Protein AF-W2Z1P4-F1 (afdb_monomer_lite)

Organism: NCBI:txid1317064

InterPro domains:
  IPR003656 Zinc finger, BED-type [PF02892] (1-25)

Structure (mmCIF, N/CA/C/O backbone):
data_AF-W2Z1P4-F1
#
_entry.id   AF-W2Z1P4-F1
#
loop_
_atom_site.group_PDB
_atom_site.id
_atom_site.type_symbol
_atom_site.label_atom_id
_atom_site.label_alt_id
_atom_site.label_comp_id
_atom_site.label_asym_id
_atom_site.label_entity_id
_atom_site.label_seq_id
_atom_site.pdbx_PDB_ins_code
_atom_site.Cartn_x
_atom_site.Cartn_y
_atom_site.Cartn_z
_atom_site.occupancy
_atom_site.B_iso_or_equiv
_atom_site.auth_seq_id
_atom_site.auth_comp_id
_atom_site.auth_asym_id
_atom_site.auth_atom_id
_atom_site.pdbx_PDB_model_num
ATOM 1 N N . CYS A 1 1 ? -22.834 -16.367 19.570 1.00 69.62 1 CYS A N 1
ATOM 2 C CA . CYS A 1 1 ? -21.586 -16.299 20.352 1.00 69.62 1 CYS A CA 1
ATOM 3 C C . CYS A 1 1 ? -21.758 -17.223 21.540 1.00 69.62 1 CYS A C 1
ATOM 5 O O . CYS A 1 1 ? -22.717 -17.028 22.273 1.00 69.62 1 CYS A O 1
ATOM 7 N N . THR A 1 2 ? -20.900 -18.232 21.688 1.00 70.00 2 THR A N 1
ATOM 8 C CA . THR A 1 2 ? -20.949 -19.210 22.794 1.00 70.00 2 THR A CA 1
ATOM 9 C C . THR A 1 2 ? -20.542 -18.611 24.139 1.00 70.00 2 THR A C 1
ATOM 11 O O . THR A 1 2 ? -20.887 -19.161 25.170 1.00 70.00 2 THR A O 1
ATOM 14 N N . THR A 1 3 ? -19.850 -17.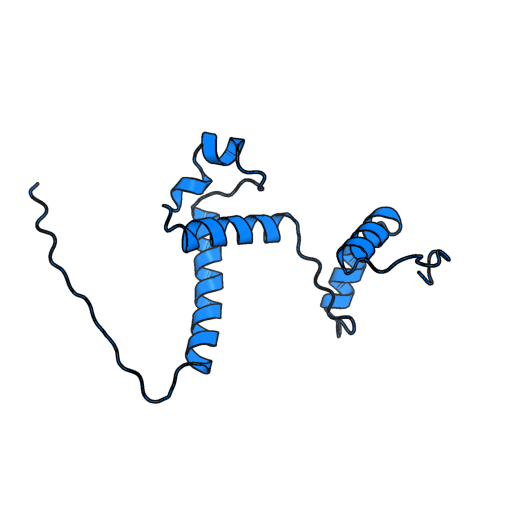472 24.132 1.00 73.94 3 THR A N 1
ATOM 15 C CA . THR A 1 3 ? -19.464 -16.724 25.339 1.00 73.94 3 THR A CA 1
ATOM 16 C C . THR A 1 3 ? -20.519 -15.702 25.771 1.00 73.94 3 THR A C 1
ATOM 18 O O . THR A 1 3 ? -20.538 -15.267 26.912 1.00 73.94 3 THR A O 1
ATOM 21 N N . CYS A 1 4 ? -21.387 -15.283 24.847 1.00 77.44 4 CYS A N 1
ATOM 22 C CA . CYS A 1 4 ? -22.295 -14.152 25.031 1.00 77.44 4 CYS A CA 1
ATOM 23 C C . CYS A 1 4 ? -23.771 -14.568 25.087 1.00 77.44 4 CYS A C 1
ATOM 25 O O . CYS A 1 4 ? -24.627 -13.687 25.138 1.00 77.44 4 CYS A O 1
ATOM 27 N N . ASP A 1 5 ? -24.072 -15.857 24.875 1.00 69.06 5 ASP A N 1
ATOM 28 C CA . ASP A 1 5 ? -25.405 -16.459 24.670 1.00 69.06 5 ASP A CA 1
ATOM 29 C C . ASP A 1 5 ? -26.324 -15.769 23.640 1.00 69.06 5 ASP A C 1
ATOM 31 O O . ASP A 1 5 ? -27.481 -16.137 23.432 1.00 69.06 5 ASP A O 1
ATOM 35 N N . LYS A 1 6 ? -25.802 -14.790 22.895 1.00 66.50 6 LYS A N 1
ATOM 36 C CA . LYS A 1 6 ? -26.515 -14.111 21.814 1.00 66.50 6 LYS A CA 1
ATOM 37 C C . LYS A 1 6 ? -26.526 -15.002 20.574 1.00 66.50 6 LYS A C 1
ATOM 39 O O . LYS A 1 6 ? -25.488 -15.217 19.929 1.00 66.50 6 LYS A O 1
ATOM 44 N N . GLN A 1 7 ? -27.719 -15.479 20.215 1.00 63.22 7 GLN A N 1
ATOM 45 C CA . GLN A 1 7 ? -27.993 -16.076 18.910 1.00 63.22 7 GLN A CA 1
ATOM 46 C C . GLN A 1 7 ? -27.948 -15.001 17.821 1.00 63.22 7 GLN A C 1
ATOM 48 O O . GLN A 1 7 ? -28.647 -13.987 17.866 1.00 63.22 7 GLN A O 1
ATOM 53 N N . TYR A 1 8 ? -27.098 -15.234 16.830 1.00 62.00 8 TYR A N 1
ATOM 54 C CA . TYR A 1 8 ? -26.894 -14.333 15.708 1.00 62.00 8 TYR A CA 1
ATOM 55 C C . TYR A 1 8 ? -28.064 -14.455 14.717 1.00 62.00 8 TYR A C 1
ATOM 57 O O . TYR A 1 8 ? -28.347 -15.549 14.238 1.00 62.00 8 TYR A O 1
ATOM 65 N N . LYS A 1 9 ? -28.769 -13.349 14.425 1.00 61.69 9 LYS A N 1
ATOM 66 C CA . LYS A 1 9 ? -30.075 -13.384 13.731 1.00 61.69 9 LYS A CA 1
ATOM 67 C C . LYS A 1 9 ? -30.075 -13.097 12.219 1.00 61.69 9 LYS A C 1
ATOM 69 O O . LYS A 1 9 ? -31.149 -13.192 11.634 1.00 61.69 9 LYS A O 1
ATOM 74 N N . LYS A 1 10 ? -28.961 -12.762 11.545 1.00 57.75 10 LYS A N 1
ATOM 75 C CA . LYS A 1 10 ? -28.963 -12.607 10.064 1.00 57.75 10 LYS A CA 1
ATOM 76 C C . LYS A 1 10 ? -27.578 -12.457 9.424 1.00 57.75 10 LYS A C 1
ATOM 78 O O . LYS A 1 10 ? -26.701 -11.798 9.973 1.00 57.75 10 LYS A O 1
ATOM 83 N N . GLY A 1 11 ? -27.411 -13.029 8.230 1.00 55.59 11 GLY A N 1
ATOM 84 C CA . GLY A 1 11 ? -26.148 -13.135 7.492 1.00 55.59 11 GLY A CA 1
ATOM 85 C C . GLY A 1 11 ? -25.717 -11.893 6.709 1.00 55.59 11 GLY A C 1
ATOM 86 O O . GLY A 1 11 ? -25.899 -11.852 5.502 1.00 55.59 11 GLY A O 1
ATOM 87 N N . ASN A 1 12 ? -25.039 -10.951 7.372 1.00 51.22 12 ASN A N 1
ATOM 88 C CA . ASN A 1 12 ? -24.187 -9.954 6.704 1.00 51.22 12 ASN A CA 1
ATOM 89 C C . ASN A 1 12 ? -22.716 -10.102 7.162 1.00 51.22 12 ASN A C 1
ATOM 91 O O . ASN A 1 12 ? -22.235 -9.313 7.966 1.00 51.22 12 ASN A O 1
ATOM 95 N N . GLY A 1 13 ? -22.019 -11.130 6.665 1.00 63.62 13 GLY A N 1
ATOM 96 C CA . GLY A 1 13 ? -20.547 -11.219 6.548 1.00 63.62 13 GLY A CA 1
ATOM 97 C C . GLY A 1 13 ? -19.622 -10.882 7.744 1.00 63.62 13 GLY A C 1
ATOM 98 O O . GLY A 1 13 ? -20.023 -10.785 8.903 1.00 63.62 13 GLY A O 1
ATOM 99 N N . TYR A 1 14 ? -18.330 -10.716 7.417 1.00 63.06 14 TYR A N 1
ATOM 100 C CA . TYR A 1 14 ? -17.186 -10.470 8.322 1.00 63.06 14 TYR A CA 1
ATOM 101 C C . TYR A 1 14 ? -17.313 -9.175 9.149 1.00 63.06 14 TYR A C 1
ATOM 103 O O . TYR A 1 14 ? -16.913 -9.120 10.311 1.00 63.06 14 TYR A O 1
ATOM 111 N N . THR A 1 15 ? -17.935 -8.137 8.585 1.00 67.00 15 THR A N 1
ATOM 112 C CA . THR A 1 15 ? -18.112 -6.827 9.236 1.00 67.00 15 THR A CA 1
ATOM 113 C C . THR A 1 15 ? -18.979 -6.911 10.490 1.00 67.00 15 THR A C 1
ATOM 115 O O . THR A 1 15 ? -18.704 -6.247 11.490 1.00 67.00 15 THR A O 1
ATOM 118 N N . ASN A 1 16 ? -20.009 -7.758 10.475 1.00 72.81 16 ASN A N 1
ATOM 119 C CA . ASN A 1 16 ? -20.862 -7.950 11.640 1.00 72.81 16 ASN A CA 1
ATOM 120 C C . ASN A 1 16 ? -20.169 -8.733 12.755 1.00 72.81 16 ASN A C 1
ATOM 122 O O . ASN A 1 16 ? -20.438 -8.466 13.926 1.00 72.81 16 ASN A O 1
ATOM 126 N N . LEU A 1 17 ? -19.272 -9.663 12.407 1.00 76.12 17 LEU A N 1
ATOM 127 C CA . LEU A 1 17 ? -18.451 -10.368 13.388 1.00 76.12 17 LEU A CA 1
ATOM 128 C C . LEU A 1 17 ? -17.522 -9.380 14.106 1.00 76.12 17 LEU A C 1
ATOM 130 O O . LEU A 1 17 ? -17.562 -9.305 15.328 1.00 76.12 17 LEU A O 1
ATOM 134 N N . LEU A 1 18 ? -16.770 -8.555 13.368 1.00 78.12 18 LEU A N 1
ATOM 135 C CA . LEU A 1 18 ? -15.894 -7.538 13.969 1.00 78.12 18 LEU A CA 1
ATOM 136 C C . LEU A 1 18 ? -16.664 -6.519 14.819 1.00 78.12 18 LEU A C 1
ATOM 138 O O . LEU A 1 18 ? -16.223 -6.168 15.910 1.00 78.12 18 LEU A O 1
ATOM 142 N N . ASN A 1 19 ? -17.834 -6.067 14.358 1.00 79.94 19 ASN A N 1
ATOM 143 C CA . ASN A 1 19 ? -18.681 -5.163 15.140 1.00 79.94 19 ASN A CA 1
ATOM 144 C C . ASN A 1 19 ? -19.220 -5.818 16.417 1.00 79.94 19 ASN A C 1
ATOM 146 O O . ASN A 1 19 ? -19.385 -5.141 17.430 1.00 79.94 19 ASN A O 1
ATOM 150 N N . HIS A 1 20 ? -19.520 -7.116 16.378 1.00 82.38 20 HIS A N 1
ATOM 151 C CA . HIS A 1 20 ? -19.922 -7.861 17.563 1.00 82.38 20 HIS A CA 1
ATOM 152 C C . HIS A 1 20 ? -18.764 -7.984 18.556 1.00 82.38 20 HIS A C 1
ATOM 154 O O . HIS A 1 20 ? -18.966 -7.651 19.724 1.00 82.38 20 HIS A O 1
ATOM 160 N N . LEU A 1 21 ? -17.579 -8.382 18.081 1.00 81.81 21 LEU A N 1
ATOM 161 C CA . LEU A 1 21 ? -16.370 -8.502 18.894 1.00 81.81 21 LEU A CA 1
ATOM 162 C C . LEU A 1 21 ? -16.049 -7.173 19.587 1.00 81.81 21 LEU A C 1
ATOM 164 O O . LEU A 1 21 ? -16.098 -7.114 20.807 1.00 81.81 21 LEU A O 1
ATOM 168 N N . ARG A 1 22 ? -15.938 -6.072 18.832 1.00 81.62 22 ARG A N 1
ATOM 169 C CA . ARG A 1 22 ? -15.686 -4.722 19.379 1.00 81.62 22 ARG A CA 1
ATOM 170 C C . ARG A 1 22 ? -16.663 -4.265 20.459 1.00 81.62 22 ARG A C 1
ATOM 172 O O . ARG A 1 22 ? -16.314 -3.433 21.282 1.00 81.62 22 ARG A O 1
ATOM 179 N N . ARG A 1 23 ? -17.918 -4.718 20.404 1.00 83.00 23 ARG A N 1
ATOM 180 C CA . ARG A 1 23 ? -18.975 -4.275 21.329 1.00 83.00 23 ARG A CA 1
ATOM 181 C C . ARG A 1 23 ? -19.134 -5.166 22.552 1.00 83.00 23 ARG A C 1
ATOM 183 O O . ARG A 1 23 ? -19.772 -4.735 23.503 1.00 83.00 23 ARG A O 1
ATOM 190 N N . ASN A 1 24 ? -18.709 -6.425 22.477 1.00 84.00 24 ASN A N 1
ATOM 191 C CA . ASN A 1 24 ? -19.020 -7.428 23.503 1.00 84.00 24 ASN A CA 1
ATOM 192 C C . ASN A 1 24 ? -17.764 -8.098 24.082 1.00 84.00 24 ASN A C 1
ATOM 194 O O . ASN A 1 24 ? -17.897 -8.847 25.040 1.00 84.00 24 AS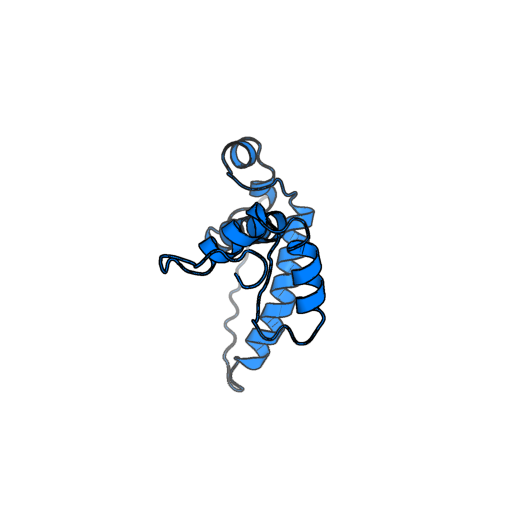N A O 1
ATOM 198 N N . HIS A 1 25 ? -16.582 -7.839 23.518 1.00 83.62 25 HIS A N 1
ATOM 199 C CA . HIS A 1 25 ? -15.305 -8.407 23.939 1.00 83.62 25 HIS A CA 1
ATOM 200 C C . HIS A 1 25 ? -14.241 -7.300 23.914 1.00 83.62 25 HIS A C 1
ATOM 202 O O . HIS A 1 25 ? -13.809 -6.902 22.834 1.00 83.62 25 HIS A O 1
ATOM 208 N N . GLU A 1 26 ? -13.835 -6.780 25.076 1.00 82.19 26 GLU A N 1
ATOM 209 C CA . GLU A 1 26 ? -12.788 -5.742 25.159 1.00 82.19 26 GLU A CA 1
ATOM 210 C C . GLU A 1 26 ? -11.429 -6.265 24.671 1.00 82.19 26 GLU A C 1
ATOM 212 O O . GLU A 1 26 ? -10.761 -5.598 23.883 1.00 82.19 26 GLU A O 1
ATOM 217 N N . ASP A 1 27 ? -11.082 -7.503 25.024 1.00 83.69 27 ASP A N 1
ATOM 218 C CA . ASP A 1 27 ? -9.768 -8.093 24.734 1.00 83.69 27 ASP A CA 1
ATOM 219 C C . ASP A 1 27 ? -9.677 -8.776 23.360 1.00 83.69 27 ASP A C 1
ATOM 221 O O . ASP A 1 27 ? -8.677 -9.420 23.037 1.00 83.69 27 ASP A O 1
ATOM 225 N N . TYR A 1 28 ? -10.693 -8.614 22.500 1.00 83.44 28 TYR A N 1
ATOM 226 C CA . TYR A 1 28 ? -10.773 -9.340 21.225 1.00 83.44 28 TYR A CA 1
ATOM 227 C C . TYR A 1 28 ? -9.558 -9.099 20.319 1.00 83.44 28 TYR A C 1
ATOM 229 O O . TYR A 1 28 ? -9.182 -9.979 19.545 1.00 83.44 28 TYR A O 1
ATOM 237 N N . GLU A 1 29 ? -8.939 -7.915 20.385 1.00 79.62 29 GLU A N 1
ATOM 238 C CA . GLU A 1 29 ? -7.749 -7.602 19.588 1.00 79.62 29 GLU A CA 1
ATOM 239 C C . GLU A 1 29 ? -6.541 -8.412 20.051 1.00 79.62 29 GLU A C 1
ATOM 241 O O . GLU A 1 29 ? -5.821 -8.956 19.212 1.00 79.62 29 GLU A O 1
ATOM 246 N N . GLN A 1 30 ? -6.351 -8.538 21.369 1.00 81.62 30 GLN A N 1
ATOM 247 C CA . GLN A 1 30 ? -5.276 -9.336 21.955 1.00 81.62 30 GLN A CA 1
ATOM 248 C C . GLN A 1 30 ? -5.488 -10.820 21.666 1.00 81.62 30 GLN A C 1
ATOM 250 O O . GLN A 1 30 ? -4.590 -11.459 21.121 1.00 81.62 30 GLN A O 1
ATOM 255 N N . GLU A 1 31 ? -6.696 -11.337 21.899 1.00 81.50 31 GLU A N 1
ATOM 256 C CA . GLU A 1 31 ? -7.046 -12.729 21.590 1.00 81.50 31 GLU A CA 1
ATOM 257 C C . GLU A 1 31 ? -6.854 -13.043 20.098 1.00 81.50 31 GLU A C 1
ATOM 259 O O . GLU A 1 31 ? -6.350 -14.106 19.733 1.00 81.50 31 GLU A O 1
ATOM 264 N N . THR A 1 32 ? -7.198 -12.104 19.208 1.00 77.88 32 THR A N 1
ATOM 265 C CA . THR A 1 32 ? -6.996 -12.284 17.762 1.00 77.88 32 THR A CA 1
ATOM 266 C C . THR A 1 32 ? -5.512 -12.263 17.392 1.00 77.88 32 THR A C 1
ATOM 268 O O . THR A 1 32 ? -5.084 -13.050 16.549 1.00 77.88 32 THR A O 1
ATOM 271 N N . LEU A 1 33 ? -4.708 -11.395 18.014 1.00 77.75 33 LEU A N 1
ATOM 272 C CA . LEU A 1 33 ? -3.254 -11.353 17.822 1.00 77.75 33 LEU A CA 1
ATOM 273 C C . LEU A 1 33 ? -2.580 -12.637 18.321 1.00 77.75 33 LEU A C 1
ATOM 275 O O . LEU A 1 33 ? -1.692 -13.167 17.653 1.00 77.75 33 LEU A O 1
ATOM 279 N N . GLU A 1 34 ? -3.010 -13.164 19.464 1.00 81.25 34 GLU A N 1
ATOM 280 C CA . GLU A 1 34 ? -2.539 -14.441 19.996 1.00 81.25 34 GLU A CA 1
ATOM 281 C C . GLU A 1 34 ? -2.949 -15.605 19.095 1.00 81.25 34 GLU A C 1
ATOM 283 O O . GLU A 1 34 ? -2.102 -16.420 18.723 1.00 81.25 34 GLU A O 1
ATOM 288 N N . ALA A 1 35 ? -4.207 -15.655 18.658 1.00 78.56 35 ALA A N 1
ATOM 289 C CA . ALA A 1 35 ? -4.685 -16.661 17.715 1.00 78.56 35 ALA A CA 1
ATOM 290 C C . ALA A 1 35 ? -3.939 -16.600 16.371 1.00 78.56 35 ALA A C 1
ATOM 292 O O . ALA A 1 35 ? -3.648 -17.649 15.790 1.00 78.56 35 ALA A O 1
ATOM 293 N N . ALA A 1 36 ? -3.584 -15.396 15.904 1.00 75.00 36 ALA A N 1
ATOM 294 C CA . ALA A 1 36 ? -2.790 -15.177 14.696 1.00 75.00 36 ALA A CA 1
ATOM 295 C C . ALA A 1 36 ? -1.342 -15.681 14.818 1.00 75.00 36 ALA A C 1
ATOM 297 O O . ALA A 1 36 ? -0.757 -16.065 13.808 1.00 75.00 36 ALA A O 1
ATOM 298 N N . ARG A 1 37 ? -0.768 -15.692 16.031 1.00 75.88 37 ARG A N 1
ATOM 299 C CA . ARG A 1 37 ? 0.555 -16.286 16.315 1.00 75.88 37 ARG A CA 1
ATOM 300 C C . ARG A 1 37 ? 0.515 -17.814 16.392 1.00 75.88 37 ARG A C 1
ATOM 302 O O . ARG A 1 37 ? 1.532 -18.459 16.158 1.00 75.88 37 ARG A O 1
ATOM 309 N N . HIS A 1 38 ? -0.640 -18.381 16.731 1.00 78.06 38 HIS A N 1
ATOM 310 C CA . HIS A 1 38 ? -0.886 -19.821 16.709 1.00 78.06 38 HIS A CA 1
ATOM 311 C C . HIS A 1 38 ? -1.356 -20.263 15.309 1.00 78.06 38 HIS A C 1
ATOM 313 O O . HIS A 1 38 ? -1.132 -19.585 14.311 1.00 78.06 38 HIS A O 1
ATOM 319 N N . GLN A 1 39 ? -2.020 -21.417 15.200 1.00 73.56 39 GLN A N 1
ATOM 320 C CA . GLN A 1 39 ? -2.466 -21.978 13.917 1.00 73.56 39 GLN A CA 1
ATOM 321 C C . GLN A 1 39 ? -3.506 -21.122 13.169 1.00 73.56 39 GLN A C 1
ATOM 323 O O . GLN A 1 39 ? -3.815 -21.447 12.025 1.00 73.56 39 GLN A O 1
ATOM 328 N N . ASN A 1 40 ? -4.056 -20.068 13.795 1.00 69.44 40 ASN A N 1
ATOM 329 C CA . ASN A 1 40 ? -5.127 -19.220 13.266 1.00 69.44 40 ASN A CA 1
ATOM 330 C C . ASN A 1 40 ? -6.163 -20.021 12.446 1.00 69.44 40 ASN A C 1
ATOM 332 O O . ASN A 1 40 ? -6.321 -19.784 11.244 1.00 69.44 40 ASN A O 1
ATOM 336 N N . PRO A 1 41 ? -6.851 -21.007 13.055 1.00 66.00 41 PRO A N 1
ATOM 337 C CA . PRO A 1 41 ? -7.682 -21.966 12.321 1.00 66.00 41 PRO A CA 1
ATOM 338 C C . PRO A 1 41 ? -8.832 -21.291 11.561 1.00 66.00 41 PRO A C 1
ATOM 340 O O . PRO A 1 41 ? -9.300 -21.803 10.548 1.00 66.00 41 PRO A O 1
ATOM 343 N N . LEU A 1 42 ? -9.258 -20.114 12.027 1.00 65.31 42 LEU A N 1
ATOM 344 C CA . LEU A 1 42 ? -10.305 -19.303 11.412 1.00 65.31 42 LEU A CA 1
ATOM 345 C C . LEU A 1 42 ? -9.773 -18.319 10.352 1.00 65.31 42 LEU A C 1
ATOM 347 O O . LEU A 1 42 ? -10.570 -17.600 9.753 1.00 65.31 42 LEU A O 1
ATOM 351 N N . ARG A 1 43 ? -8.449 -18.273 10.121 1.00 67.38 43 ARG A N 1
ATOM 352 C CA . ARG A 1 43 ? -7.751 -17.325 9.229 1.00 67.38 43 ARG A CA 1
ATOM 353 C C . ARG A 1 43 ? -8.213 -15.878 9.420 1.00 67.38 43 ARG A C 1
ATOM 355 O O . ARG A 1 43 ? -8.383 -15.126 8.460 1.00 67.38 43 ARG A O 1
ATOM 362 N N . LEU A 1 44 ? -8.452 -15.493 10.671 1.00 67.06 44 LEU A N 1
ATOM 363 C CA . LEU A 1 44 ? -8.879 -14.142 11.003 1.00 67.06 44 LEU A CA 1
ATOM 364 C C . LEU A 1 44 ? -7.650 -13.239 10.988 1.00 67.06 44 LEU A C 1
ATOM 366 O O . LEU A 1 44 ? -6.668 -13.494 11.683 1.00 67.06 44 LEU A O 1
ATOM 370 N N . HIS A 1 45 ? -7.709 -12.178 10.190 1.00 70.81 45 HIS A N 1
ATOM 371 C CA . HIS A 1 45 ? -6.688 -11.141 10.171 1.00 70.81 45 HIS A CA 1
ATOM 372 C C . HIS A 1 45 ? -7.323 -9.844 10.651 1.00 70.81 45 HIS A C 1
ATOM 374 O O . HIS A 1 45 ? -8.128 -9.222 9.948 1.00 70.81 45 HIS A O 1
ATOM 380 N N . LEU A 1 46 ? -6.977 -9.445 11.874 1.00 75.50 46 LEU A N 1
ATOM 381 C CA . LEU A 1 46 ? -7.314 -8.122 12.366 1.00 75.50 46 LEU A CA 1
ATOM 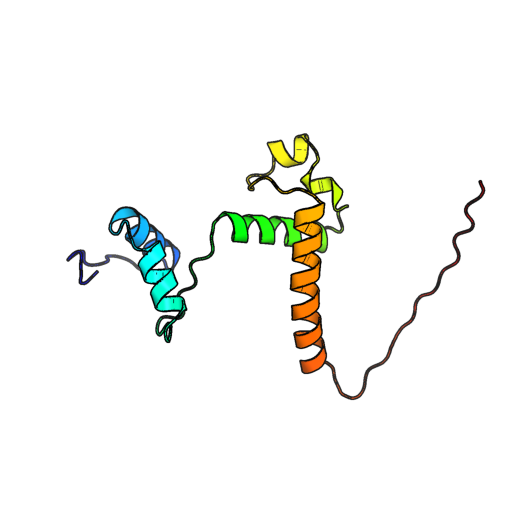382 C C . LEU A 1 46 ? -6.300 -7.130 11.799 1.00 75.50 46 LEU A C 1
ATOM 384 O O . LEU A 1 46 ? -5.158 -7.053 12.243 1.00 75.50 46 LEU A O 1
ATOM 388 N N . VAL A 1 47 ? -6.720 -6.390 10.780 1.00 80.75 47 VAL A N 1
ATOM 389 C CA . VAL A 1 47 ? -5.914 -5.315 10.201 1.00 80.75 47 VAL A CA 1
ATOM 390 C C . VAL A 1 47 ? -6.226 -4.030 10.955 1.00 80.75 47 VAL A C 1
ATOM 392 O O . VAL A 1 47 ? -7.388 -3.625 11.047 1.00 80.75 47 VAL A O 1
ATOM 395 N N . SER A 1 48 ? -5.190 -3.381 11.492 1.00 84.62 48 SER A N 1
ATOM 396 C CA . SER A 1 48 ? -5.359 -2.098 12.175 1.00 84.62 48 SER A CA 1
ATOM 397 C C . SER A 1 48 ? -5.907 -1.041 11.208 1.00 84.62 48 SER A C 1
ATOM 399 O O . SER A 1 48 ? -5.601 -1.057 10.011 1.00 84.62 48 SER A O 1
ATOM 401 N N . ALA A 1 49 ? -6.691 -0.086 11.721 1.00 87.31 49 ALA A N 1
ATOM 402 C CA . ALA A 1 49 ? -7.192 1.023 10.905 1.00 87.31 49 ALA A CA 1
ATOM 403 C C . ALA A 1 49 ? -6.041 1.783 10.225 1.00 87.31 49 ALA A C 1
ATOM 405 O O . ALA A 1 49 ? -6.132 2.098 9.044 1.00 87.31 49 ALA A O 1
ATOM 406 N N . ARG A 1 50 ? -4.919 1.965 10.934 1.00 90.00 50 ARG A N 1
ATOM 407 C CA . ARG A 1 50 ? -3.706 2.598 10.408 1.00 90.00 50 ARG A CA 1
ATOM 408 C C . ARG A 1 50 ? -3.098 1.824 9.236 1.00 90.00 50 ARG A C 1
ATOM 410 O O . ARG A 1 50 ? -2.737 2.428 8.236 1.00 90.00 50 ARG A O 1
ATOM 417 N N . THR A 1 51 ? -2.996 0.497 9.336 1.00 90.75 51 THR A N 1
ATOM 418 C CA . THR A 1 51 ? -2.471 -0.353 8.251 1.00 90.75 51 THR A CA 1
ATOM 419 C C . THR A 1 51 ? -3.373 -0.295 7.022 1.00 90.75 51 THR A C 1
ATOM 421 O O . THR A 1 51 ? -2.885 -0.187 5.901 1.00 90.75 51 THR A O 1
ATOM 424 N N . ARG A 1 52 ? -4.693 -0.328 7.228 1.00 92.56 52 ARG A N 1
ATOM 425 C CA . ARG A 1 52 ? -5.669 -0.188 6.145 1.00 92.56 52 ARG A CA 1
ATOM 426 C C . ARG A 1 52 ? -5.551 1.177 5.466 1.00 92.56 52 ARG A C 1
ATOM 428 O O . ARG A 1 52 ? -5.528 1.240 4.244 1.00 92.56 52 ARG A O 1
ATOM 435 N N . ASP A 1 53 ? -5.493 2.254 6.240 1.00 95.56 53 ASP A N 1
ATOM 436 C CA . ASP A 1 53 ? -5.433 3.612 5.700 1.00 95.56 53 ASP A CA 1
ATOM 437 C C . ASP A 1 53 ? -4.116 3.858 4.951 1.00 95.56 53 ASP A C 1
ATOM 439 O O . ASP A 1 53 ? -4.127 4.439 3.871 1.00 95.56 53 ASP A O 1
ATOM 443 N N . LEU A 1 54 ? -2.999 3.330 5.459 1.00 95.81 54 LEU A N 1
ATOM 444 C CA . LEU A 1 54 ? -1.717 3.319 4.755 1.00 95.81 54 LEU A CA 1
ATOM 445 C C . LEU A 1 54 ? -1.800 2.580 3.412 1.00 95.81 54 LEU A C 1
ATOM 447 O O . LEU A 1 54 ? -1.320 3.097 2.409 1.00 95.81 54 LEU A O 1
ATOM 451 N N . TYR A 1 55 ? -2.421 1.398 3.367 1.00 95.25 55 TYR A N 1
ATOM 452 C CA . TYR A 1 55 ? -2.598 0.674 2.105 1.00 95.25 55 TYR A CA 1
ATOM 453 C C . TYR A 1 55 ? -3.437 1.478 1.105 1.00 95.25 55 TYR A C 1
ATOM 455 O O . TYR A 1 55 ? -3.083 1.549 -0.065 1.00 95.25 55 TYR A O 1
ATOM 463 N N . ARG A 1 56 ? -4.497 2.151 1.573 1.00 96.50 56 ARG A N 1
ATOM 464 C CA . ARG A 1 56 ? -5.321 3.037 0.733 1.00 96.50 56 ARG A CA 1
ATOM 465 C C . ARG A 1 56 ? -4.533 4.233 0.205 1.00 96.50 56 ARG A C 1
ATOM 467 O O . ARG A 1 56 ? -4.721 4.607 -0.946 1.00 96.50 56 ARG A O 1
ATOM 474 N N . TRP A 1 57 ? -3.640 4.813 1.011 1.00 97.44 57 TRP A N 1
ATOM 475 C CA . TRP A 1 57 ? -2.721 5.845 0.527 1.00 97.44 57 TRP A CA 1
ATOM 476 C C . TRP A 1 57 ? -1.820 5.320 -0.589 1.00 97.44 57 TRP A C 1
ATOM 478 O O . TRP A 1 57 ? -1.688 5.972 -1.619 1.00 97.44 57 TRP A O 1
ATOM 488 N N . ILE A 1 58 ? -1.224 4.141 -0.401 1.00 97.06 58 ILE A N 1
ATOM 489 C CA . ILE A 1 58 ? -0.330 3.529 -1.391 1.00 97.06 58 ILE A CA 1
ATOM 490 C C . ILE A 1 58 ? -1.082 3.214 -2.686 1.00 97.06 58 ILE A C 1
ATOM 492 O O . ILE A 1 58 ? -0.613 3.579 -3.760 1.00 97.06 58 ILE A O 1
ATOM 496 N N . GLU A 1 59 ? -2.251 2.581 -2.583 1.00 96.19 59 GLU A N 1
ATOM 497 C CA . GLU A 1 59 ? -3.126 2.284 -3.719 1.00 96.19 59 GLU A CA 1
ATOM 498 C C . GLU A 1 59 ? -3.438 3.557 -4.507 1.00 96.19 59 GLU A C 1
ATOM 500 O O . GLU A 1 59 ? -3.214 3.601 -5.713 1.00 96.19 59 GLU A O 1
ATOM 505 N N . TRP A 1 60 ? -3.862 4.621 -3.822 1.00 96.62 60 TRP A N 1
ATOM 506 C CA . TRP A 1 60 ? -4.200 5.882 -4.471 1.00 96.62 60 TRP A CA 1
ATOM 507 C C . TRP A 1 60 ? -3.005 6.482 -5.219 1.00 96.62 60 TRP A C 1
ATOM 509 O O . TRP A 1 60 ? -3.099 6.805 -6.401 1.00 96.62 60 TRP A O 1
ATOM 519 N N . ILE A 1 61 ? -1.855 6.575 -4.555 1.00 96.94 61 ILE A N 1
ATOM 520 C CA . ILE A 1 61 ? -0.638 7.148 -5.132 1.00 96.94 61 ILE A CA 1
ATOM 521 C C . ILE A 1 61 ? -0.163 6.362 -6.359 1.00 96.94 61 ILE A C 1
ATOM 523 O O . ILE A 1 61 ? 0.166 6.961 -7.384 1.00 96.94 61 ILE A O 1
ATOM 527 N N . VAL A 1 62 ? -0.137 5.030 -6.268 1.00 94.94 62 VAL A N 1
ATOM 528 C CA . VAL A 1 62 ? 0.377 4.157 -7.330 1.00 94.94 62 VAL A CA 1
ATOM 529 C C . VAL A 1 62 ? -0.595 4.084 -8.507 1.00 94.94 62 VAL A C 1
ATOM 531 O O . VAL A 1 62 ? -0.170 4.232 -9.654 1.00 94.94 62 VAL A O 1
ATOM 534 N N . CYS A 1 63 ? -1.890 3.886 -8.250 1.00 95.94 63 CYS A N 1
ATOM 535 C CA . CYS A 1 63 ? -2.891 3.726 -9.305 1.00 95.94 63 CYS A CA 1
ATOM 536 C C . CYS A 1 63 ? -3.138 5.028 -10.080 1.00 95.94 63 CYS A C 1
ATOM 538 O O . CYS A 1 63 ? -3.223 4.989 -11.310 1.00 95.94 63 CYS A O 1
ATOM 540 N N . ASP A 1 64 ? -3.161 6.176 -9.394 1.00 97.06 64 ASP A N 1
ATOM 541 C CA . ASP A 1 64 ? -3.385 7.483 -10.029 1.00 97.06 64 ASP A CA 1
ATOM 542 C C . ASP A 1 64 ? -2.082 8.179 -10.458 1.00 97.06 64 ASP A C 1
ATOM 544 O O . ASP A 1 64 ? -2.122 9.273 -11.023 1.00 97.06 64 ASP A O 1
ATOM 548 N N . ARG A 1 65 ? -0.918 7.546 -10.239 1.00 96.12 65 ARG A N 1
ATOM 549 C CA . ARG A 1 65 ? 0.415 8.071 -10.600 1.00 96.12 65 ARG A CA 1
ATOM 550 C C . ARG A 1 65 ? 0.686 9.458 -10.006 1.00 96.12 65 ARG A C 1
ATOM 552 O O . ARG A 1 65 ? 1.183 10.363 -10.680 1.00 96.12 65 ARG A O 1
ATOM 559 N N . LEU A 1 66 ? 0.344 9.627 -8.733 1.00 96.44 66 LEU A N 1
ATOM 560 C CA . LEU A 1 66 ? 0.509 10.887 -8.015 1.00 96.44 66 LEU A CA 1
ATOM 561 C C . LEU A 1 66 ? 1.923 11.009 -7.415 1.00 96.44 66 LEU A C 1
ATOM 563 O O . LEU A 1 66 ? 2.534 9.998 -7.067 1.00 96.44 66 LEU A O 1
ATOM 567 N N . PRO A 1 67 ? 2.455 12.235 -7.242 1.00 96.88 67 PRO A N 1
ATOM 568 C CA . PRO A 1 67 ? 3.709 12.445 -6.519 1.00 96.88 67 PRO A CA 1
ATOM 569 C C . PRO A 1 67 ? 3.612 11.953 -5.071 1.00 96.88 67 PRO A C 1
ATOM 571 O O . PRO A 1 67 ? 2.578 12.156 -4.439 1.00 96.88 67 PRO A O 1
ATOM 574 N N . PHE A 1 68 ? 4.692 11.415 -4.497 1.00 96.38 68 PHE A N 1
ATOM 575 C CA . PHE A 1 68 ? 4.681 10.967 -3.097 1.00 96.38 68 PHE A CA 1
ATOM 576 C C . PHE A 1 6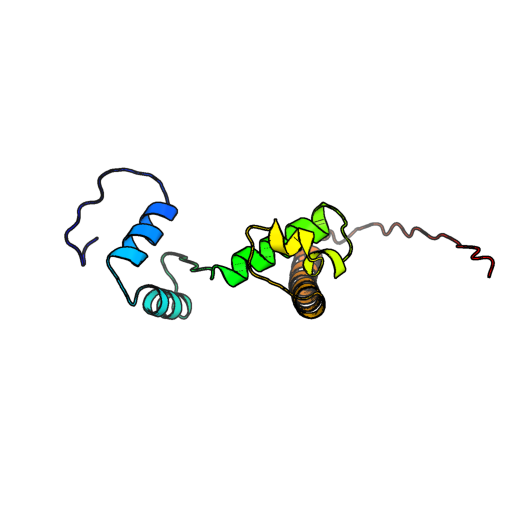8 ? 4.378 12.104 -2.109 1.00 96.38 68 PHE A C 1
ATOM 578 O O . PHE A 1 68 ? 3.579 11.909 -1.195 1.00 96.38 68 PHE A O 1
ATOM 585 N N .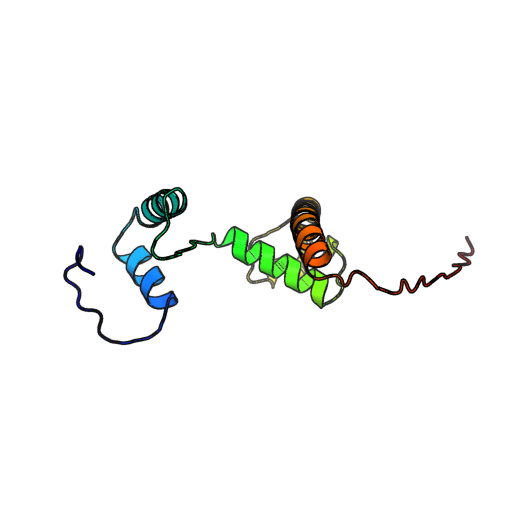 THR A 1 69 ? 4.867 13.320 -2.383 1.00 96.69 69 THR A N 1
ATOM 586 C CA . THR A 1 69 ? 4.517 14.560 -1.653 1.00 96.69 69 THR A CA 1
ATOM 587 C C . THR A 1 69 ? 3.009 14.835 -1.553 1.00 96.69 69 THR A C 1
ATOM 589 O O . THR A 1 69 ? 2.579 15.665 -0.750 1.00 96.69 69 THR A O 1
ATOM 592 N N . PHE A 1 70 ? 2.164 14.187 -2.367 1.00 97.06 70 PHE A N 1
ATOM 593 C CA . PHE A 1 70 ? 0.713 14.378 -2.353 1.00 97.06 70 PHE A CA 1
ATOM 594 C C . PHE A 1 70 ? 0.092 14.095 -0.981 1.00 97.06 70 PHE A C 1
ATOM 596 O O . PHE A 1 70 ? -0.797 14.839 -0.567 1.00 97.06 70 PHE A O 1
ATOM 603 N N . VAL A 1 71 ? 0.589 13.088 -0.256 1.00 96.44 71 VAL A N 1
ATOM 604 C CA . VAL A 1 71 ? 0.055 12.697 1.063 1.00 96.44 71 VAL A CA 1
ATOM 605 C C . VAL A 1 71 ? 0.289 13.751 2.152 1.00 96.44 71 VAL A C 1
ATOM 607 O O . VAL A 1 71 ? -0.386 13.751 3.181 1.00 96.44 71 VAL A O 1
ATOM 610 N N . GLU A 1 72 ? 1.216 14.681 1.917 1.00 96.75 72 GLU A N 1
ATOM 611 C CA . GLU A 1 72 ? 1.567 15.763 2.842 1.00 96.75 72 GLU A CA 1
ATOM 612 C C . GLU A 1 72 ? 0.879 17.091 2.512 1.00 96.75 72 GLU A C 1
ATOM 614 O O . GLU A 1 72 ? 0.962 18.060 3.269 1.00 96.75 72 GLU A O 1
ATOM 619 N N . ARG A 1 73 ? 0.164 17.166 1.384 1.00 96.75 73 ARG A N 1
ATOM 620 C CA . ARG A 1 73 ? -0.525 18.395 0.989 1.00 96.75 73 ARG A CA 1
ATOM 621 C C . ARG A 1 73 ? -1.662 18.691 1.957 1.00 96.75 73 ARG A C 1
ATOM 623 O O . ARG A 1 73 ? -2.544 17.865 2.168 1.00 96.75 73 ARG A O 1
ATOM 630 N N . ARG A 1 74 ? -1.701 19.926 2.462 1.00 96.12 74 ARG A N 1
ATOM 631 C CA . ARG A 1 74 ? -2.687 20.369 3.461 1.00 96.12 74 ARG A CA 1
ATOM 632 C C . ARG A 1 74 ? -4.136 20.066 3.066 1.00 96.12 74 ARG A C 1
ATOM 634 O O . ARG A 1 74 ? -4.873 19.530 3.880 1.00 96.12 74 ARG A O 1
ATOM 641 N N . LEU A 1 75 ? -4.540 20.412 1.840 1.00 96.69 75 LEU A N 1
ATOM 642 C CA . LEU A 1 75 ? -5.909 20.159 1.367 1.00 96.69 75 LEU A CA 1
ATOM 643 C C . LEU A 1 75 ? -6.179 18.657 1.243 1.00 96.69 75 LEU A C 1
ATOM 645 O O . LEU A 1 75 ? -7.183 18.171 1.743 1.00 96.69 75 LEU A O 1
ATOM 649 N N . THR A 1 76 ? -5.225 17.904 0.694 1.00 95.75 76 THR A N 1
ATOM 650 C CA . THR A 1 76 ? -5.314 16.444 0.608 1.00 95.75 76 THR A CA 1
ATOM 651 C C . THR A 1 76 ? -5.507 15.809 1.983 1.00 95.75 76 THR A C 1
ATOM 653 O O . THR A 1 76 ? -6.374 14.962 2.133 1.00 95.75 76 THR A O 1
ATOM 656 N N . GLN A 1 77 ? -4.760 16.230 3.003 1.00 94.56 77 GLN A N 1
ATOM 657 C CA . GLN A 1 77 ? -4.915 15.718 4.369 1.00 94.56 77 GLN A CA 1
ATOM 658 C C . GLN A 1 77 ? -6.237 16.127 5.027 1.00 94.56 77 GLN A C 1
ATOM 660 O O . GLN A 1 77 ? -6.766 15.376 5.839 1.00 94.56 77 GLN A O 1
ATOM 665 N N . GLN A 1 78 ? -6.752 17.316 4.708 1.00 94.94 78 GLN A N 1
ATOM 666 C CA . GLN A 1 78 ? -8.035 17.803 5.223 1.00 94.94 78 GLN A CA 1
ATOM 667 C C . GLN A 1 78 ? -9.214 17.033 4.631 1.00 94.94 78 GLN A C 1
ATOM 669 O O . GLN A 1 78 ? -10.159 16.716 5.352 1.00 94.94 78 GLN A O 1
ATOM 674 N N . ASP A 1 79 ? -9.137 16.723 3.340 1.00 95.06 79 ASP A N 1
ATOM 675 C CA . ASP A 1 79 ? -10.226 16.091 2.603 1.00 95.06 79 ASP A CA 1
ATOM 676 C C . ASP A 1 79 ? -10.125 14.556 2.606 1.00 95.06 79 ASP A C 1
ATOM 678 O O . ASP A 1 79 ? -11.127 13.855 2.439 1.00 95.06 79 ASP A O 1
ATOM 682 N N . ALA A 1 80 ? -8.931 13.998 2.824 1.00 91.12 80 ALA A N 1
ATOM 683 C CA . ALA A 1 80 ? -8.749 12.560 2.932 1.00 91.12 80 ALA A CA 1
ATOM 684 C C . ALA A 1 80 ? -9.314 12.044 4.258 1.00 91.12 80 ALA A C 1
ATOM 686 O O . ALA A 1 80 ? -8.800 12.318 5.339 1.00 91.12 80 ALA A O 1
ATOM 687 N N . ALA A 1 81 ? -10.330 11.185 4.172 1.00 93.81 81 ALA A N 1
ATOM 688 C CA . ALA A 1 81 ? -10.828 10.400 5.301 1.00 93.81 81 ALA A CA 1
ATOM 689 C C . ALA A 1 81 ? -9.873 9.233 5.655 1.00 93.81 81 ALA A C 1
ATOM 691 O O . ALA A 1 81 ? -10.295 8.074 5.721 1.00 93.81 81 ALA A O 1
ATOM 692 N N . LEU A 1 82 ? -8.579 9.529 5.815 1.00 95.06 82 LEU A N 1
ATOM 693 C CA . LEU A 1 82 ? -7.485 8.591 6.076 1.00 95.06 82 LEU A CA 1
ATOM 694 C C . LEU A 1 82 ? -6.568 9.141 7.175 1.00 95.06 82 LEU A C 1
ATOM 696 O O . LEU A 1 82 ? -6.387 10.350 7.300 1.00 95.06 82 LEU A O 1
ATOM 700 N N . SER A 1 83 ? -5.939 8.256 7.950 1.00 94.25 83 SER A N 1
ATOM 701 C CA . SER A 1 83 ? -4.904 8.668 8.903 1.00 94.25 83 SER A CA 1
ATOM 702 C C . SER A 1 83 ? -3.745 9.398 8.214 1.00 94.25 83 SER A C 1
ATOM 704 O O . SER A 1 83 ? -3.315 8.982 7.135 1.00 94.25 83 SER A O 1
ATOM 706 N N . LEU A 1 84 ? -3.193 10.420 8.875 1.00 95.38 84 LEU A N 1
ATOM 707 C CA . LEU A 1 84 ? -2.025 11.156 8.386 1.00 95.38 84 LEU A CA 1
ATOM 708 C C . LEU A 1 84 ? -0.826 10.224 8.158 1.00 95.38 84 LEU A C 1
ATOM 710 O O . LEU A 1 84 ? -0.531 9.345 8.974 1.00 95.38 84 LEU A O 1
ATOM 714 N N . VAL A 1 85 ? -0.115 10.462 7.061 1.00 95.12 85 VAL A N 1
ATOM 715 C CA . VAL A 1 85 ? 1.124 9.777 6.696 1.00 95.12 85 VAL A CA 1
ATOM 716 C C . VAL A 1 85 ? 2.088 10.805 6.104 1.00 95.12 85 VAL A C 1
ATOM 718 O O . VAL A 1 85 ? 1.650 11.754 5.458 1.00 95.12 85 VAL A O 1
ATOM 721 N N . CYS A 1 86 ? 3.383 10.636 6.363 1.00 95.69 86 CYS A N 1
ATOM 722 C CA . CYS A 1 86 ? 4.429 11.416 5.707 1.00 95.69 86 CYS A CA 1
ATOM 723 C C . CYS A 1 86 ? 4.981 10.658 4.497 1.00 95.69 86 CYS A C 1
ATOM 725 O O . CYS A 1 86 ? 4.867 9.428 4.427 1.00 95.69 86 CYS A O 1
ATOM 727 N N . GLU A 1 87 ? 5.597 11.387 3.574 1.00 97.25 87 GLU A N 1
ATOM 728 C CA . GLU A 1 87 ? 6.192 10.835 2.357 1.00 97.25 87 GLU A CA 1
ATOM 729 C C . GLU A 1 87 ? 7.200 9.727 2.680 1.00 97.25 87 GLU A C 1
ATOM 731 O O . GLU A 1 87 ? 7.071 8.618 2.164 1.00 97.25 87 GLU A O 1
ATOM 736 N N . ASP A 1 88 ? 8.124 9.971 3.612 1.00 97.19 88 ASP A N 1
ATOM 737 C CA . ASP A 1 88 ? 9.159 9.000 3.991 1.00 97.19 88 ASP A CA 1
ATOM 738 C C . ASP A 1 88 ? 8.568 7.667 4.463 1.00 97.19 88 ASP A C 1
ATOM 740 O O . ASP A 1 88 ? 9.034 6.584 4.094 1.00 97.19 88 ASP A O 1
ATOM 744 N N . ASN A 1 89 ? 7.507 7.730 5.275 1.00 95.75 89 ASN A N 1
ATOM 745 C CA . ASN A 1 89 ? 6.826 6.528 5.741 1.00 95.75 89 ASN A CA 1
ATOM 746 C C . ASN A 1 89 ? 6.117 5.828 4.584 1.00 95.75 89 ASN A C 1
ATOM 748 O O . ASN A 1 89 ? 6.229 4.610 4.465 1.00 95.75 89 ASN A O 1
ATOM 752 N N . LEU A 1 90 ? 5.407 6.571 3.733 1.00 96.62 90 LEU A N 1
ATOM 753 C CA . LEU A 1 90 ? 4.730 6.003 2.571 1.00 96.62 90 LEU A CA 1
ATOM 754 C C . LEU A 1 90 ? 5.725 5.261 1.667 1.00 96.62 90 LEU A C 1
ATOM 756 O O . LEU A 1 90 ? 5.513 4.087 1.363 1.00 96.62 90 LEU A O 1
ATOM 760 N N . VAL A 1 91 ? 6.829 5.916 1.300 1.00 97.00 91 VAL A N 1
ATOM 761 C CA . VAL A 1 91 ? 7.881 5.354 0.443 1.00 97.00 91 VAL A CA 1
ATOM 762 C C . VAL A 1 91 ? 8.483 4.105 1.076 1.00 97.00 91 VAL A C 1
ATOM 764 O O . VAL A 1 91 ? 8.594 3.079 0.406 1.00 97.00 91 VAL A O 1
ATOM 767 N N . ARG A 1 92 ? 8.791 4.132 2.380 1.00 97.06 92 ARG A N 1
ATOM 768 C CA . ARG A 1 92 ? 9.289 2.951 3.101 1.00 97.06 92 ARG A CA 1
ATOM 769 C C . ARG A 1 92 ? 8.359 1.748 2.936 1.00 97.06 92 ARG A C 1
ATOM 771 O O . ARG A 1 92 ? 8.830 0.642 2.689 1.00 97.06 92 ARG A O 1
ATOM 778 N N . TYR A 1 93 ? 7.049 1.940 3.072 1.00 95.62 93 TYR A N 1
ATOM 779 C CA . TYR A 1 93 ? 6.093 0.843 2.916 1.00 95.62 93 TYR A CA 1
ATOM 780 C C . TYR A 1 93 ? 5.895 0.416 1.462 1.00 95.62 93 TYR A C 1
ATOM 782 O O . TYR A 1 93 ? 5.706 -0.772 1.218 1.00 95.62 93 TYR A O 1
ATOM 790 N N . ILE A 1 94 ? 5.986 1.337 0.499 1.00 96.06 94 ILE A N 1
ATOM 791 C CA . ILE A 1 94 ? 5.991 0.991 -0.929 1.00 96.06 94 ILE A CA 1
ATOM 792 C C . ILE A 1 94 ? 7.177 0.077 -1.249 1.00 96.06 94 ILE A C 1
ATOM 794 O O . ILE A 1 94 ? 6.980 -0.939 -1.907 1.00 96.06 94 ILE A O 1
ATOM 798 N N . VAL A 1 95 ? 8.374 0.380 -0.737 1.00 95.94 95 VAL A N 1
ATOM 799 C CA . VAL A 1 95 ? 9.565 -0.470 -0.914 1.00 95.94 95 VAL A CA 1
ATOM 800 C C . VAL A 1 95 ? 9.342 -1.864 -0.323 1.00 95.94 95 VAL A C 1
ATOM 802 O O . VAL A 1 95 ? 9.570 -2.856 -1.006 1.00 95.94 95 VAL A O 1
ATOM 805 N N . LEU A 1 96 ? 8.803 -1.961 0.897 1.00 95.19 96 LEU A N 1
ATOM 806 C CA . LEU A 1 96 ? 8.493 -3.259 1.513 1.00 95.19 96 LEU A CA 1
ATOM 807 C C . LEU A 1 96 ? 7.465 -4.067 0.703 1.00 95.19 96 LEU A C 1
ATOM 809 O O . LEU A 1 96 ? 7.573 -5.286 0.589 1.00 95.19 96 LEU A O 1
ATOM 813 N N . ILE A 1 97 ? 6.454 -3.405 0.134 1.00 94.06 97 ILE A N 1
ATOM 814 C CA . ILE A 1 97 ? 5.490 -4.062 -0.759 1.00 94.06 97 ILE A CA 1
ATOM 815 C C . ILE A 1 97 ? 6.189 -4.515 -2.041 1.00 94.06 97 ILE A C 1
ATOM 817 O O . ILE A 1 97 ? 5.938 -5.624 -2.507 1.00 94.06 97 ILE A O 1
ATOM 821 N N . PHE A 1 98 ? 7.070 -3.687 -2.597 1.00 94.25 98 PHE A N 1
ATOM 822 C CA . PHE A 1 98 ? 7.816 -4.001 -3.807 1.00 94.25 98 PHE A CA 1
ATOM 823 C C . PHE A 1 98 ? 8.692 -5.248 -3.632 1.00 94.25 98 PHE A C 1
ATOM 825 O O . PHE A 1 98 ? 8.597 -6.151 -4.454 1.00 94.25 98 PHE A O 1
ATOM 832 N N . GLU A 1 99 ? 9.423 -5.379 -2.523 1.00 94.62 99 GLU A N 1
ATOM 833 C CA . GLU A 1 99 ? 10.209 -6.583 -2.197 1.00 94.62 99 GLU A CA 1
ATOM 834 C C . GLU A 1 99 ? 9.345 -7.862 -2.176 1.00 94.62 99 GLU A C 1
ATOM 836 O O . GLU A 1 99 ? 9.748 -8.926 -2.655 1.00 94.62 99 GLU A O 1
ATOM 841 N N . LEU A 1 100 ? 8.113 -7.774 -1.660 1.00 94.12 100 LEU A N 1
ATOM 842 C CA . LEU A 1 100 ? 7.162 -8.892 -1.672 1.00 94.12 100 LEU A CA 1
ATOM 843 C C . LEU A 1 100 ? 6.623 -9.180 -3.080 1.00 94.12 100 LEU A C 1
ATOM 845 O O . LEU A 1 100 ? 6.406 -10.343 -3.443 1.00 94.12 100 LEU A O 1
ATOM 849 N N . LEU A 1 101 ? 6.394 -8.132 -3.873 1.00 93.50 101 LEU A N 1
ATOM 850 C CA . LEU A 1 101 ? 5.949 -8.251 -5.257 1.00 93.50 101 LEU A CA 1
ATOM 851 C C . LEU A 1 101 ? 7.035 -8.856 -6.140 1.00 93.50 101 LEU A C 1
ATOM 853 O O . LEU A 1 101 ? 6.705 -9.715 -6.947 1.00 93.50 101 LEU A O 1
ATOM 857 N N . GLU A 1 102 ? 8.309 -8.516 -5.951 1.00 94.19 102 GLU A N 1
ATOM 858 C CA . GLU A 1 102 ? 9.424 -9.141 -6.670 1.00 94.19 102 GLU A CA 1
ATOM 859 C C . GLU A 1 102 ? 9.425 -10.661 -6.482 1.00 94.19 102 GLU A C 1
ATOM 861 O O . GLU A 1 102 ? 9.487 -11.413 -7.454 1.00 94.19 102 GLU A O 1
ATOM 866 N N . GLN A 1 103 ? 9.248 -11.139 -5.246 1.00 94.50 103 GLN A N 1
ATOM 867 C CA . GLN A 1 103 ? 9.145 -12.575 -4.963 1.00 94.50 103 GLN A CA 1
ATOM 868 C C . GLN A 1 103 ? 7.907 -13.223 -5.593 1.00 94.50 103 GLN A C 1
ATOM 870 O O . GLN A 1 103 ? 7.890 -14.427 -5.873 1.00 94.50 103 GLN A O 1
ATOM 875 N N . ARG A 1 104 ? 6.816 -12.469 -5.758 1.00 95.06 104 ARG A N 1
ATOM 876 C CA . ARG A 1 104 ? 5.614 -12.963 -6.434 1.00 95.06 104 ARG A CA 1
ATOM 877 C C . ARG A 1 104 ? 5.828 -13.026 -7.940 1.00 95.06 104 ARG A C 1
ATOM 879 O O . ARG A 1 104 ? 5.589 -14.082 -8.516 1.00 95.06 104 ARG A O 1
ATOM 886 N N . VAL A 1 105 ? 6.340 -11.953 -8.533 1.00 93.69 105 VAL A N 1
ATOM 887 C CA . VAL A 1 105 ? 6.675 -11.860 -9.953 1.00 93.69 105 VAL A CA 1
ATOM 888 C C . VAL A 1 105 ? 7.671 -12.950 -10.322 1.00 93.69 105 VAL A C 1
ATOM 890 O O . VAL A 1 105 ? 7.407 -13.687 -11.256 1.00 93.69 105 VAL A O 1
ATOM 893 N N . ALA A 1 106 ? 8.739 -13.160 -9.550 1.00 92.62 106 ALA A N 1
ATOM 894 C CA . ALA A 1 106 ? 9.716 -14.220 -9.811 1.00 92.62 106 ALA A CA 1
ATOM 895 C C . ALA A 1 106 ? 9.098 -15.632 -9.850 1.00 92.62 106 ALA A C 1
ATOM 897 O O . ALA A 1 106 ? 9.581 -16.493 -10.578 1.00 92.62 106 ALA A O 1
ATOM 898 N N . ARG A 1 107 ? 8.024 -15.879 -9.084 1.00 94.06 107 ARG A N 1
ATOM 899 C CA . ARG A 1 107 ? 7.289 -17.157 -9.101 1.00 94.06 107 ARG A CA 1
ATOM 900 C C . ARG A 1 107 ? 6.304 -17.276 -10.261 1.00 94.06 107 ARG A C 1
ATOM 902 O O . ARG A 1 107 ? 5.976 -18.391 -10.650 1.00 94.06 107 ARG A O 1
ATOM 909 N N . GLU A 1 108 ? 5.789 -16.156 -10.754 1.00 94.56 108 GLU A N 1
ATOM 910 C CA . GLU A 1 108 ? 4.810 -16.109 -11.846 1.00 94.56 108 GLU A CA 1
ATOM 911 C C . GLU A 1 108 ? 5.460 -15.910 -13.222 1.00 94.56 108 GLU A C 1
ATOM 913 O O . GLU A 1 108 ? 4.837 -16.195 -14.245 1.00 94.56 108 GLU A O 1
ATOM 918 N N . LEU A 1 109 ? 6.706 -15.435 -13.260 1.00 93.50 109 LEU A N 1
ATOM 919 C CA . LEU A 1 109 ? 7.435 -15.155 -14.484 1.00 93.50 109 LEU A CA 1
ATOM 920 C C . LEU A 1 109 ? 7.759 -16.461 -15.217 1.00 93.50 109 LEU A C 1
ATOM 922 O O . LEU A 1 109 ? 8.329 -17.398 -14.658 1.00 93.50 109 LEU A O 1
ATOM 926 N N . SER A 1 110 ? 7.408 -16.508 -16.501 1.00 92.44 110 SER A N 1
ATOM 927 C CA . SER A 1 110 ? 7.762 -17.618 -17.386 1.00 92.44 110 SER A CA 1
ATOM 928 C C . SER A 1 110 ? 9.289 -17.741 -17.525 1.00 92.44 110 SER A C 1
ATOM 930 O O . SER A 1 110 ? 9.964 -16.715 -17.612 1.00 92.44 110 SER A O 1
ATOM 932 N N . PRO A 1 111 ? 9.850 -18.962 -17.648 1.00 90.62 111 PRO A N 1
ATOM 933 C CA . PRO A 1 111 ? 11.272 -19.161 -17.953 1.00 90.62 111 PRO A CA 1
ATOM 934 C C . PRO A 1 111 ? 11.729 -18.466 -19.243 1.00 90.62 111 PRO A C 1
ATOM 936 O O . PRO A 1 111 ? 12.903 -18.137 -19.388 1.00 90.62 111 PRO A O 1
ATOM 939 N N . ALA A 1 112 ? 10.803 -18.248 -20.180 1.00 93.50 112 ALA A N 1
ATOM 940 C CA . ALA A 1 112 ? 11.018 -17.445 -21.374 1.00 93.50 112 ALA A CA 1
ATOM 941 C C . ALA A 1 112 ? 10.208 -16.147 -21.268 1.00 93.50 112 ALA A C 1
ATOM 943 O O . ALA A 1 112 ? 8.975 -16.188 -21.202 1.00 93.50 112 ALA A O 1
ATOM 944 N N . PHE A 1 113 ? 10.900 -15.009 -21.273 1.00 92.31 113 PHE A N 1
ATOM 945 C CA . PHE A 1 113 ? 10.306 -13.674 -21.267 1.00 92.31 113 PHE A CA 1
ATOM 946 C C . PHE A 1 113 ? 11.140 -12.713 -22.124 1.00 92.31 113 PHE A C 1
ATOM 948 O O . PHE A 1 113 ? 12.338 -12.913 -22.320 1.00 92.31 113 PHE A O 1
ATOM 955 N N . GLY A 1 114 ? 10.489 -11.681 -22.661 1.00 92.75 114 GLY A N 1
ATOM 956 C CA . GLY A 1 114 ? 11.143 -10.602 -23.399 1.00 92.75 114 GLY A CA 1
ATOM 957 C C . GLY A 1 114 ? 11.302 -9.365 -22.521 1.00 92.75 114 GLY A C 1
ATOM 958 O O . GLY A 1 114 ? 10.393 -9.024 -21.767 1.00 92.75 114 GLY A O 1
ATOM 959 N N . LEU A 1 115 ? 12.441 -8.683 -22.636 1.00 93.31 115 LEU A N 1
ATOM 960 C CA . LEU A 1 115 ? 12.661 -7.371 -22.031 1.00 93.31 115 LEU A CA 1
ATOM 961 C C . LEU A 1 115 ? 12.491 -6.299 -23.106 1.00 93.31 115 LEU A C 1
ATOM 963 O O . LEU A 1 115 ? 13.185 -6.324 -24.121 1.00 93.31 115 LEU A O 1
ATOM 967 N N . VAL A 1 116 ? 11.577 -5.357 -22.879 1.00 94.12 116 VAL A N 1
ATOM 968 C CA . VAL A 1 116 ? 11.451 -4.149 -23.700 1.00 94.12 116 VAL A CA 1
ATOM 969 C C . VAL A 1 116 ? 12.101 -3.016 -22.925 1.00 94.12 116 VAL A C 1
ATOM 971 O O . VAL A 1 116 ? 11.648 -2.664 -21.839 1.00 94.12 116 VAL A O 1
ATOM 974 N N . ILE A 1 117 ? 13.191 -2.485 -23.470 1.00 92.94 117 ILE A N 1
ATOM 975 C CA . ILE A 1 117 ? 13.925 -1.369 -22.880 1.00 92.94 117 ILE A CA 1
ATOM 976 C C . ILE A 1 117 ? 13.552 -0.127 -23.678 1.00 92.94 117 ILE A C 1
ATOM 978 O O . ILE A 1 117 ? 13.857 -0.048 -24.867 1.00 92.94 117 ILE A O 1
ATOM 982 N N . ASP A 1 118 ? 12.879 0.815 -23.024 1.00 92.69 118 ASP A N 1
ATOM 983 C CA . ASP A 1 118 ? 12.584 2.127 -23.592 1.00 92.69 118 ASP A CA 1
ATOM 984 C C . ASP A 1 118 ? 13.640 3.135 -23.126 1.00 92.69 118 ASP A C 1
ATOM 986 O O . ASP A 1 118 ? 13.986 3.196 -21.943 1.00 92.69 118 ASP A O 1
ATOM 990 N N . GLY A 1 119 ? 14.191 3.889 -24.072 1.00 89.75 119 GLY A N 1
ATOM 991 C CA . GLY A 1 119 ? 15.272 4.835 -23.846 1.00 89.75 119 GLY A CA 1
ATOM 992 C C . GLY A 1 119 ? 14.957 6.160 -24.519 1.00 89.75 119 GLY A C 1
ATOM 993 O O . GLY A 1 119 ? 14.684 6.209 -25.715 1.00 89.75 119 GLY A O 1
ATOM 994 N N . TRP A 1 120 ? 15.042 7.247 -23.757 1.00 88.81 120 TRP A N 1
ATOM 995 C CA . TRP A 1 120 ? 14.864 8.604 -24.271 1.00 88.81 120 TRP A CA 1
ATOM 996 C C . TRP A 1 120 ? 16.115 9.449 -24.017 1.00 88.81 120 TRP A C 1
ATOM 998 O O . TRP A 1 120 ? 16.977 9.085 -23.215 1.00 88.81 120 TRP A O 1
ATOM 1008 N N . THR A 1 121 ? 16.197 10.633 -24.623 1.00 87.31 121 THR A N 1
ATOM 1009 C CA . THR A 1 121 ? 17.182 11.663 -24.252 1.00 87.31 121 THR A CA 1
ATOM 1010 C C . THR A 1 121 ? 16.456 12.970 -23.932 1.00 87.31 121 THR A C 1
ATOM 1012 O O . THR A 1 121 ? 15.736 13.490 -24.778 1.00 87.31 121 THR A O 1
ATOM 1015 N N . SER A 1 122 ? 16.645 13.528 -22.730 1.00 80.94 122 SER A N 1
ATOM 1016 C CA . SER A 1 122 ? 16.104 14.847 -22.368 1.00 80.94 122 SER A CA 1
ATOM 1017 C C . SER A 1 122 ? 17.151 15.935 -22.590 1.00 80.94 122 SER A C 1
ATOM 1019 O O . SER A 1 122 ? 18.123 16.027 -21.839 1.00 80.94 122 SER A O 1
ATOM 1021 N N . SER A 1 123 ? 16.941 16.797 -23.583 1.00 74.62 123 SER A N 1
ATOM 1022 C CA . SER A 1 123 ? 17.735 18.014 -23.759 1.00 74.62 123 SER A CA 1
ATOM 1023 C C . SER A 1 123 ? 17.218 19.114 -22.825 1.00 74.62 123 SER A C 1
ATOM 1025 O O . SER A 1 123 ? 16.459 19.986 -23.250 1.00 74.62 123 SER A O 1
ATOM 1027 N N . ASN A 1 124 ? 17.594 19.081 -21.547 1.00 65.44 124 ASN A N 1
ATOM 1028 C CA . ASN A 1 124 ? 17.383 20.250 -20.693 1.00 65.44 124 ASN A CA 1
ATOM 1029 C C . ASN A 1 124 ? 18.325 21.363 -21.170 1.00 65.44 124 ASN A C 1
ATOM 1031 O O . ASN A 1 124 ? 19.545 21.219 -21.114 1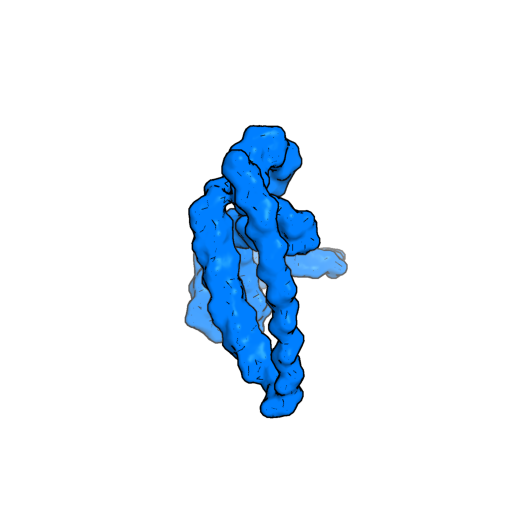.00 65.44 124 ASN A O 1
ATOM 1035 N N . ARG A 1 125 ? 17.759 22.463 -21.676 1.00 59.66 125 ARG A N 1
ATOM 1036 C CA . ARG A 1 125 ? 18.490 23.726 -21.815 1.00 59.66 125 ARG A CA 1
ATOM 1037 C C . ARG A 1 125 ? 18.450 24.409 -20.451 1.00 59.66 125 ARG A C 1
ATOM 1039 O O . ARG A 1 125 ? 17.361 24.677 -19.950 1.00 59.66 125 ARG A O 1
ATOM 1046 N N . HIS A 1 126 ? 19.629 24.583 -19.861 1.00 49.88 126 HIS A N 1
ATOM 1047 C CA . HIS A 1 126 ? 19.846 25.426 -18.688 1.00 49.88 126 HIS A CA 1
ATOM 1048 C C . HIS A 1 126 ? 19.561 26.895 -19.005 1.00 49.88 126 HIS A C 1
ATOM 1050 O O . HIS A 1 126 ? 19.789 27.292 -20.173 1.00 49.88 126 HIS A O 1
#

Sequence (126 aa):
CTTCDKQYKKGNGYTNLLNHLRRNHEDYEQETLEAARHQNPLRLHLVSARTRDLYRWIEWIVCDRLPFTFVERRLTQQDAALSLVCEDNLVRYIVLIFELLEQRVARELSPAFGLVIDGWTSSNRH

Foldseek 3Di:
DVVPPDDDDDDDPDVVVVVCCVVPPVCSVVVQVVCVVPPVPVPDDDDDLQNVLLVVLLCCCVVVVHDLCLLVDPVSVVPDPGDRDHSVRSVVVVVVVVVVVVVVCVVVPDPDDDDDDDDDDDPDDD

Radius of gyration: 21.66 Å; chains: 1; bounding box: 50×47×50 Å

Secondary structure (DSSP, 8-state):
-TTT-----S--HHHHHHHHHHHH-TTHHHHHHHHHHTT-TT------HHHHHHHHHHHHHHHTT--GGGGG-HHHHHH--S----HHHHHHHHHHHHHHHHHHHHHHS-SS--------------

pLDDT: mean 85.46, std 12.32, range [49.88, 97.44]